Protein AF-A0A433QYM1-F1 (afdb_monomer_lite)

Radius of gyration: 25.7 Å; chains: 1; bounding box: 57×30×58 Å

Structure (mmCIF, N/CA/C/O backbone):
data_AF-A0A433QYM1-F1
#
_entry.id   AF-A0A433QYM1-F1
#
loop_
_atom_site.group_PDB
_atom_site.id
_atom_site.type_symbol
_atom_site.label_atom_id
_atom_site.label_alt_id
_atom_site.label_comp_id
_atom_site.label_asym_id
_atom_site.label_entity_id
_atom_site.label_seq_id
_atom_site.pdbx_PDB_ins_code
_atom_site.Cartn_x
_atom_site.Cartn_y
_atom_site.Cartn_z
_atom_site.occupancy
_atom_site.B_iso_or_equiv
_atom_site.auth_seq_id
_atom_site.auth_comp_id
_atom_site.auth_asym_id
_atom_site.auth_atom_id
_atom_site.pdbx_PDB_model_num
ATOM 1 N N . MET A 1 1 ? -36.689 -4.534 10.107 1.00 42.59 1 MET A N 1
ATOM 2 C CA . MET A 1 1 ? -36.105 -5.675 9.375 1.00 42.59 1 MET A CA 1
ATOM 3 C C . MET A 1 1 ? -35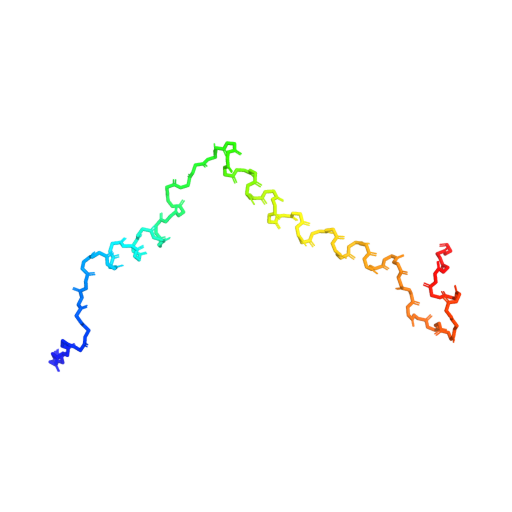.541 -6.623 10.415 1.00 42.59 1 MET A C 1
ATOM 5 O O . MET A 1 1 ? -34.497 -6.335 10.981 1.00 42.59 1 MET A O 1
ATOM 9 N N . ALA A 1 2 ? -36.317 -7.646 10.776 1.00 61.88 2 ALA A N 1
ATOM 10 C CA . ALA A 1 2 ? -35.920 -8.655 11.749 1.00 61.88 2 ALA A CA 1
ATOM 11 C C . ALA A 1 2 ? -35.189 -9.776 11.008 1.00 61.88 2 ALA A C 1
ATOM 13 O O . ALA A 1 2 ? -35.743 -10.388 10.100 1.00 61.88 2 ALA A O 1
ATOM 14 N N . GLY A 1 3 ? -33.938 -9.988 11.388 1.00 52.34 3 GLY A N 1
ATOM 15 C CA . GLY A 1 3 ? -33.075 -11.041 10.884 1.00 52.34 3 GLY A CA 1
ATOM 16 C C . GLY A 1 3 ? -31.934 -11.216 11.869 1.00 52.34 3 GLY A C 1
ATOM 17 O O . GLY A 1 3 ? -30.787 -10.941 11.538 1.00 52.34 3 GLY A O 1
ATOM 18 N N . ASP A 1 4 ? -32.265 -11.625 13.090 1.00 66.56 4 ASP A N 1
ATOM 19 C CA . ASP A 1 4 ? -31.288 -12.070 14.080 1.00 66.56 4 ASP A CA 1
ATOM 20 C C . ASP A 1 4 ? -30.632 -13.363 13.583 1.00 66.56 4 ASP A C 1
ATOM 22 O O . ASP A 1 4 ? -31.268 -14.411 13.504 1.00 66.56 4 ASP A O 1
ATOM 26 N N . HIS A 1 5 ? -29.372 -13.251 13.170 1.00 59.62 5 HIS A N 1
ATOM 27 C CA . HIS A 1 5 ? -28.531 -14.374 12.791 1.00 59.62 5 HIS A CA 1
ATOM 28 C C . HIS A 1 5 ? -27.165 -14.141 13.433 1.00 59.62 5 HIS A C 1
ATOM 30 O O . HIS A 1 5 ? -26.207 -13.742 12.771 1.00 59.62 5 HIS A O 1
ATOM 36 N N . ASN A 1 6 ? -27.061 -14.407 14.735 1.00 59.03 6 ASN A N 1
ATOM 37 C CA . ASN A 1 6 ? -25.786 -14.628 15.426 1.00 59.03 6 ASN A CA 1
ATOM 38 C C . ASN A 1 6 ? -25.082 -15.909 14.893 1.00 59.03 6 ASN A C 1
ATOM 40 O O . ASN A 1 6 ? -24.722 -16.802 15.653 1.00 59.03 6 ASN A O 1
ATOM 44 N N . LEU A 1 7 ? -24.928 -16.043 13.567 1.00 63.06 7 LEU A N 1
ATOM 45 C CA . LEU A 1 7 ? -24.269 -17.163 12.878 1.00 63.06 7 LEU A CA 1
ATOM 46 C C . LEU A 1 7 ? -22.743 -17.070 12.972 1.00 63.06 7 LEU A C 1
ATOM 48 O O . LEU A 1 7 ? -22.047 -18.079 12.887 1.00 63.06 7 LEU A O 1
ATOM 52 N N . LEU A 1 8 ? -22.220 -15.857 13.144 1.00 69.88 8 LEU A N 1
ATOM 53 C CA . LEU A 1 8 ? -20.799 -15.582 13.274 1.00 69.88 8 LEU A CA 1
ATOM 54 C C . LEU A 1 8 ? -20.541 -15.026 14.667 1.00 69.88 8 LEU A C 1
ATOM 56 O O . LEU A 1 8 ? -21.012 -13.947 15.020 1.00 69.88 8 LEU A O 1
ATOM 60 N N . LYS A 1 9 ? -19.777 -15.777 15.462 1.00 77.94 9 LYS A N 1
ATOM 61 C CA . LYS A 1 9 ? -19.237 -15.273 16.719 1.00 77.94 9 LYS A CA 1
ATOM 62 C C . LYS A 1 9 ? -18.238 -14.173 16.375 1.00 77.94 9 LYS A C 1
ATOM 64 O O . LYS A 1 9 ? -17.144 -14.458 15.896 1.00 77.94 9 LYS A O 1
ATOM 69 N N . VAL A 1 10 ? -18.646 -12.927 16.584 1.00 80.25 10 VAL A N 1
ATOM 70 C CA . VAL A 1 10 ? -17.797 -11.764 16.349 1.00 80.25 10 VAL A CA 1
ATOM 71 C C . VAL A 1 10 ? -16.691 -11.758 17.396 1.00 80.25 10 VAL A C 1
ATOM 73 O O . VAL A 1 10 ? -16.934 -11.538 18.583 1.00 80.25 10 VAL A O 1
ATOM 76 N N . ASP A 1 11 ? -15.472 -12.055 16.953 1.00 85.12 11 ASP A N 1
ATOM 77 C CA . ASP A 1 11 ? -14.283 -11.911 17.779 1.00 85.12 11 ASP A CA 1
ATOM 78 C C . ASP A 1 11 ? -13.755 -10.472 17.635 1.00 85.12 11 ASP A C 1
ATOM 80 O O . ASP A 1 11 ? -13.347 -10.074 16.535 1.00 85.12 11 ASP A O 1
ATOM 84 N N . PRO A 1 12 ? -13.717 -9.685 18.723 1.00 89.75 12 PRO A N 1
ATOM 85 C CA . PRO A 1 12 ? -13.249 -8.305 18.668 1.00 89.75 12 PRO A CA 1
ATOM 86 C C . PRO A 1 12 ? -11.783 -8.185 18.224 1.00 89.75 12 PRO A C 1
ATOM 88 O O . PRO A 1 12 ? -11.382 -7.138 17.718 1.00 89.75 12 PRO A O 1
ATOM 91 N N . ALA A 1 13 ? -10.958 -9.220 18.392 1.00 89.56 13 ALA A N 1
ATOM 92 C CA . ALA A 1 13 ? -9.588 -9.231 17.894 1.00 89.56 13 ALA A CA 1
ATOM 93 C C . ALA A 1 13 ? -9.538 -9.366 16.365 1.00 89.56 13 ALA A C 1
ATOM 95 O O . ALA A 1 13 ? -8.724 -8.698 15.723 1.00 89.56 13 ALA A O 1
ATOM 96 N N . ILE A 1 14 ? -10.424 -10.175 15.776 1.00 88.56 14 ILE A N 1
ATOM 97 C CA . ILE A 1 14 ? -10.492 -10.366 14.320 1.00 88.56 14 ILE A CA 1
ATOM 98 C C . ILE A 1 14 ? -10.951 -9.077 13.640 1.00 88.56 14 ILE A C 1
ATOM 100 O O . ILE A 1 14 ? -10.342 -8.657 12.656 1.00 88.56 14 ILE A O 1
ATOM 104 N N . GLU A 1 15 ? -11.961 -8.404 14.191 1.00 90.12 15 GLU A N 1
ATOM 105 C CA . GLU A 1 15 ? -12.432 -7.124 13.653 1.00 90.12 15 GLU A CA 1
ATOM 106 C C . GLU A 1 15 ? -11.361 -6.035 13.745 1.00 90.12 15 GLU A C 1
ATOM 108 O O . GLU A 1 15 ? -11.106 -5.327 12.773 1.00 90.12 15 GLU A O 1
ATOM 113 N N . ARG A 1 16 ? -10.655 -5.937 14.879 1.00 89.62 16 ARG A N 1
ATOM 114 C CA . ARG A 1 16 ? -9.537 -4.992 15.033 1.00 89.62 16 ARG A CA 1
ATOM 115 C C . ARG A 1 16 ? -8.418 -5.267 14.035 1.00 89.62 16 ARG A C 1
ATOM 117 O O . ARG A 1 16 ? -7.881 -4.327 13.457 1.00 89.62 16 ARG A O 1
ATOM 124 N N . TRP A 1 17 ? -8.075 -6.534 13.811 1.00 90.38 17 TRP A N 1
ATOM 125 C CA . TRP A 1 17 ? -7.063 -6.908 12.825 1.00 90.38 17 TRP A CA 1
ATOM 126 C C . TRP A 1 17 ? -7.497 -6.578 11.391 1.00 90.38 17 TRP A C 1
ATOM 128 O O . TRP A 1 17 ? -6.694 -6.065 10.607 1.00 90.38 17 TRP A O 1
ATOM 138 N N . ALA A 1 18 ? -8.766 -6.822 11.051 1.00 89.38 18 ALA A N 1
ATOM 139 C CA . ALA A 1 18 ? -9.329 -6.439 9.760 1.00 89.38 18 ALA A CA 1
ATOM 140 C C . ALA A 1 18 ? -9.255 -4.915 9.558 1.00 89.38 18 ALA A C 1
ATOM 142 O O . ALA A 1 18 ? -8.678 -4.455 8.571 1.00 89.38 18 ALA A O 1
ATOM 143 N N . LEU A 1 19 ? -9.700 -4.139 10.552 1.00 91.31 19 LEU A N 1
ATOM 144 C CA . LEU A 1 19 ? -9.653 -2.674 10.536 1.00 91.31 19 LEU A CA 1
ATOM 145 C C . LEU A 1 19 ? -8.224 -2.119 10.458 1.00 91.31 19 LEU A C 1
ATOM 147 O O . LEU A 1 19 ? -7.996 -1.102 9.799 1.00 91.31 19 LEU A O 1
ATOM 151 N N . MET A 1 20 ? -7.250 -2.767 11.106 1.00 91.12 20 MET A N 1
ATOM 152 C CA . MET A 1 20 ? -5.837 -2.389 10.998 1.00 91.12 20 MET A CA 1
ATOM 153 C C . MET A 1 20 ? -5.320 -2.558 9.567 1.00 91.12 20 MET A C 1
ATOM 155 O O . MET A 1 20 ? -4.663 -1.652 9.051 1.00 91.12 20 MET A O 1
ATOM 159 N N . ARG A 1 21 ? -5.634 -3.679 8.900 1.00 90.19 21 ARG A N 1
ATOM 160 C CA . ARG A 1 21 ? -5.238 -3.899 7.497 1.00 90.19 21 ARG A CA 1
ATOM 161 C C . ARG A 1 21 ? -5.878 -2.885 6.559 1.00 90.19 21 ARG A C 1
ATOM 163 O O . ARG A 1 21 ? -5.180 -2.298 5.739 1.00 90.19 21 ARG A O 1
ATOM 170 N N . GLU A 1 22 ? -7.175 -2.640 6.704 1.00 90.06 22 GLU A N 1
ATOM 171 C CA . GLU A 1 22 ? -7.904 -1.694 5.852 1.00 90.06 22 GLU A CA 1
ATOM 172 C C . GLU A 1 22 ? -7.383 -0.257 5.995 1.00 90.06 22 GLU A C 1
ATOM 174 O O . GLU A 1 22 ? -7.262 0.465 5.007 1.00 90.06 22 GLU A O 1
ATOM 179 N N . ASN A 1 23 ? -6.987 0.151 7.204 1.00 92.81 23 ASN A N 1
ATOM 180 C CA . ASN A 1 23 ? -6.450 1.489 7.465 1.00 92.81 23 ASN A CA 1
ATOM 181 C C . ASN A 1 23 ? -4.919 1.583 7.371 1.00 92.81 23 ASN A C 1
ATOM 183 O O . ASN A 1 23 ? -4.361 2.644 7.649 1.00 92.81 23 ASN A O 1
ATOM 187 N N . THR A 1 24 ? -4.220 0.521 6.954 1.00 88.06 24 THR A N 1
ATOM 188 C CA . THR A 1 24 ? -2.746 0.492 6.927 1.00 88.06 24 THR A CA 1
ATOM 189 C C . THR A 1 24 ? -2.158 1.637 6.094 1.00 88.06 24 THR A C 1
ATOM 191 O O . THR A 1 24 ? -1.164 2.239 6.494 1.00 88.06 24 THR A O 1
ATOM 194 N N . TYR A 1 25 ? -2.802 2.012 4.982 1.00 87.06 25 TYR A N 1
ATOM 195 C CA . TYR A 1 25 ? -2.331 3.100 4.117 1.00 87.06 25 TYR A CA 1
ATOM 196 C C . TYR A 1 25 ? -2.338 4.475 4.806 1.00 87.06 25 TYR A C 1
ATOM 198 O O . TYR A 1 25 ? -1.498 5.315 4.497 1.00 87.06 25 TYR A O 1
ATOM 206 N N . LYS A 1 26 ? -3.247 4.705 5.765 1.00 92.00 26 LYS A N 1
ATOM 207 C CA . LYS A 1 26 ? -3.342 5.974 6.510 1.00 92.00 26 LYS A CA 1
ATOM 208 C C . LYS A 1 26 ? -2.165 6.172 7.462 1.00 92.00 26 LYS A C 1
ATOM 210 O O . LYS A 1 26 ? -1.823 7.301 7.789 1.00 92.00 26 LYS A O 1
ATOM 215 N N . HIS A 1 27 ? -1.558 5.074 7.903 1.00 88.38 27 HIS A N 1
ATOM 216 C CA . HIS A 1 27 ? -0.428 5.068 8.831 1.00 88.38 27 HIS A CA 1
ATOM 217 C C . HIS A 1 27 ? 0.907 4.803 8.129 1.00 88.38 27 HIS A C 1
ATOM 219 O O . HIS A 1 27 ? 1.928 4.596 8.787 1.00 88.38 27 HIS A O 1
ATOM 225 N N . PHE A 1 28 ? 0.916 4.794 6.795 1.00 88.31 28 PHE A N 1
ATOM 226 C CA . PHE A 1 28 ? 2.133 4.595 6.032 1.00 88.31 28 PHE A CA 1
ATOM 227 C C . PHE A 1 28 ? 3.074 5.794 6.187 1.00 88.31 28 PHE A C 1
ATOM 229 O O . PHE A 1 28 ? 2.672 6.949 6.051 1.00 88.31 28 PHE A O 1
ATOM 236 N N . THR A 1 29 ? 4.352 5.508 6.429 1.00 89.25 29 THR A N 1
ATOM 237 C CA . THR A 1 29 ? 5.414 6.513 6.493 1.00 89.25 29 THR A CA 1
ATOM 238 C C . THR A 1 29 ? 6.582 6.120 5.598 1.00 89.25 29 THR A C 1
ATOM 240 O O . THR A 1 29 ? 6.941 4.941 5.471 1.00 89.25 29 THR A O 1
ATOM 243 N N . TRP A 1 30 ? 7.201 7.127 4.983 1.00 86.88 30 TRP A N 1
ATOM 244 C CA . TRP A 1 30 ? 8.417 6.962 4.195 1.00 86.88 30 TRP A CA 1
ATOM 245 C C . TRP A 1 30 ? 9.607 6.749 5.130 1.00 86.88 30 TRP A C 1
ATOM 247 O O . TRP A 1 30 ? 10.235 7.695 5.595 1.00 86.88 30 TRP A O 1
ATOM 257 N N . SER A 1 31 ? 9.896 5.483 5.426 1.00 89.44 31 SER A N 1
ATOM 258 C CA . SER A 1 31 ? 11.091 5.068 6.159 1.00 89.44 31 SER A CA 1
ATOM 259 C C . SER A 1 31 ? 12.017 4.257 5.248 1.00 89.44 31 SER A C 1
ATOM 261 O O . SER A 1 31 ? 11.525 3.553 4.361 1.00 89.44 31 SER A O 1
ATOM 263 N N . PRO A 1 32 ? 13.343 4.264 5.483 1.00 82.62 32 PRO A N 1
ATOM 264 C CA . PRO A 1 32 ? 14.288 3.482 4.682 1.00 82.62 32 PRO A CA 1
ATOM 265 C C . PRO A 1 32 ? 13.934 1.989 4.592 1.00 82.62 32 PRO A C 1
ATOM 267 O O . PRO A 1 32 ? 14.145 1.359 3.560 1.00 82.62 32 PRO A O 1
ATOM 270 N N . ARG A 1 33 ? 13.335 1.425 5.650 1.00 83.75 33 ARG A N 1
ATOM 271 C CA . ARG A 1 33 ? 12.889 0.023 5.683 1.00 83.75 33 ARG A CA 1
ATOM 272 C C . ARG A 1 33 ? 11.712 -0.239 4.738 1.00 83.75 33 ARG A C 1
ATOM 274 O O . ARG A 1 33 ? 11.694 -1.265 4.066 1.00 83.75 33 ARG A O 1
ATOM 281 N N . ASN A 1 34 ? 10.766 0.695 4.654 1.00 82.69 34 ASN A N 1
ATOM 282 C CA . ASN A 1 34 ? 9.588 0.567 3.791 1.00 82.69 34 ASN A CA 1
ATOM 283 C C . ASN A 1 34 ? 9.952 0.772 2.314 1.00 82.69 34 ASN A C 1
ATOM 285 O O . ASN A 1 34 ? 9.437 0.072 1.443 1.00 82.69 34 ASN A O 1
ATOM 289 N N . THR A 1 35 ? 10.890 1.680 2.032 1.00 80.06 35 THR A N 1
ATOM 290 C CA . THR A 1 35 ? 11.365 1.950 0.669 1.00 80.06 35 THR A CA 1
ATOM 291 C C . THR A 1 35 ? 12.069 0.737 0.057 1.00 80.06 35 THR A C 1
ATOM 293 O O . THR A 1 35 ? 11.818 0.421 -1.102 1.00 80.06 35 THR A O 1
ATOM 296 N N . LEU A 1 36 ? 12.874 -0.006 0.830 1.00 80.19 36 LEU A N 1
ATOM 297 C CA . LEU A 1 36 ? 13.519 -1.241 0.353 1.00 80.19 36 LEU A CA 1
ATOM 298 C C . LEU A 1 36 ? 12.505 -2.295 -0.123 1.00 80.19 36 LEU A C 1
ATOM 300 O O . LEU A 1 36 ? 12.732 -2.952 -1.140 1.00 80.19 36 LEU A O 1
ATOM 304 N N . GLY A 1 37 ? 11.374 -2.432 0.576 1.00 76.94 37 GLY A N 1
ATOM 305 C CA . GLY A 1 37 ? 10.296 -3.339 0.173 1.00 76.94 37 GLY A CA 1
ATOM 306 C C . GLY A 1 37 ? 9.633 -2.929 -1.146 1.00 76.94 37 GLY A C 1
ATOM 307 O O . GLY A 1 37 ? 9.373 -3.777 -1.999 1.00 76.94 37 GLY A O 1
ATOM 308 N N . LEU A 1 38 ? 9.420 -1.625 -1.350 1.00 78.19 38 LEU A N 1
ATOM 309 C CA . LEU A 1 38 ? 8.845 -1.086 -2.588 1.00 78.19 38 LEU A CA 1
ATOM 310 C C . LEU A 1 38 ? 9.781 -1.263 -3.790 1.00 78.19 38 LEU A C 1
ATOM 312 O O . LEU A 1 38 ? 9.325 -1.641 -4.868 1.00 78.19 38 LEU A O 1
ATOM 316 N N . THR A 1 39 ? 11.091 -1.076 -3.605 1.00 73.44 39 THR A N 1
ATOM 317 C CA . THR A 1 39 ? 12.087 -1.325 -4.660 1.00 73.44 39 THR A CA 1
ATOM 318 C C . THR A 1 39 ? 12.065 -2.783 -5.123 1.00 73.44 39 THR A C 1
ATOM 320 O O . THR A 1 39 ? 12.191 -3.059 -6.315 1.00 73.44 39 THR A O 1
ATOM 323 N N . TRP A 1 40 ? 11.845 -3.729 -4.206 1.00 71.12 40 TRP A N 1
ATOM 324 C CA . TRP A 1 40 ? 11.746 -5.151 -4.545 1.00 71.12 40 TRP A CA 1
ATOM 325 C C . TRP A 1 40 ? 10.502 -5.474 -5.388 1.00 71.12 40 TRP A C 1
ATOM 327 O O . TRP A 1 40 ? 10.564 -6.307 -6.295 1.00 71.12 40 TRP A O 1
ATOM 337 N N . LEU A 1 41 ? 9.386 -4.784 -5.128 1.00 71.94 41 LEU A N 1
ATOM 338 C CA . LEU A 1 41 ? 8.168 -4.887 -5.935 1.00 71.94 41 LEU A CA 1
ATOM 339 C C . LEU A 1 41 ? 8.382 -4.322 -7.350 1.00 71.94 41 LEU A C 1
ATOM 341 O O . LEU A 1 41 ? 8.017 -4.979 -8.323 1.00 71.94 41 LEU A O 1
ATOM 345 N N . ALA A 1 42 ? 9.031 -3.159 -7.464 1.00 67.62 42 ALA A N 1
ATOM 346 C CA . ALA A 1 42 ? 9.330 -2.514 -8.745 1.00 67.62 42 ALA A CA 1
ATOM 347 C C . ALA A 1 42 ? 10.327 -3.315 -9.608 1.00 67.62 42 ALA A C 1
ATOM 349 O O . ALA A 1 42 ? 10.178 -3.410 -10.824 1.00 67.62 42 ALA A O 1
ATOM 350 N N . PHE A 1 43 ? 11.322 -3.963 -8.992 1.00 64.62 43 PHE A N 1
ATOM 351 C CA . PHE A 1 43 ? 12.315 -4.760 -9.721 1.00 64.62 43 PHE A CA 1
ATOM 352 C C . PHE A 1 43 ? 11.701 -5.968 -10.450 1.00 64.62 43 PHE A C 1
ATOM 354 O O . PHE A 1 43 ? 12.174 -6.362 -11.519 1.00 64.62 43 PHE A O 1
ATOM 361 N N . LYS A 1 44 ? 10.628 -6.564 -9.908 1.00 60.28 44 LYS A N 1
ATOM 362 C CA . LYS A 1 44 ? 9.978 -7.724 -10.538 1.00 60.28 44 LYS A CA 1
ATOM 363 C C . LYS A 1 44 ? 9.282 -7.398 -11.856 1.00 60.28 44 LYS A C 1
ATOM 365 O O . LYS A 1 44 ? 9.165 -8.294 -12.692 1.00 60.28 44 LYS A O 1
ATOM 370 N N . THR A 1 45 ? 8.802 -6.172 -12.040 1.00 59.88 45 THR A N 1
ATOM 371 C CA . THR A 1 45 ? 7.950 -5.827 -13.184 1.00 59.88 45 THR A CA 1
ATOM 372 C C . THR A 1 45 ? 8.745 -5.410 -14.420 1.00 59.88 45 THR A C 1
ATOM 374 O O . THR A 1 45 ? 8.344 -5.765 -15.524 1.00 59.88 45 THR A O 1
ATOM 377 N N . ASP A 1 46 ? 9.895 -4.747 -14.261 1.00 55.03 46 ASP A N 1
ATOM 378 C CA . ASP A 1 46 ? 10.613 -4.139 -15.398 1.00 55.03 46 ASP A CA 1
ATOM 379 C C . ASP A 1 46 ? 11.706 -5.015 -16.029 1.00 55.03 46 ASP A C 1
ATOM 381 O O . ASP A 1 46 ? 11.964 -4.958 -17.235 1.00 55.03 46 ASP A O 1
ATOM 385 N N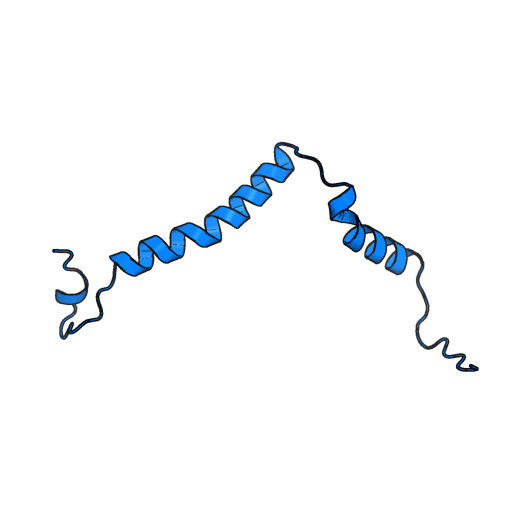 . VAL A 1 47 ? 12.361 -5.867 -15.239 1.00 55.81 47 VAL A N 1
ATOM 386 C CA . VAL A 1 47 ? 13.544 -6.597 -15.727 1.00 55.81 47 VAL A CA 1
ATOM 387 C C . VAL A 1 47 ? 13.157 -7.789 -16.613 1.00 55.81 47 VAL A C 1
ATOM 389 O O . VAL A 1 47 ? 13.888 -8.152 -17.533 1.00 55.81 47 VAL A O 1
ATOM 392 N N . ARG A 1 48 ? 11.984 -8.399 -16.398 1.00 52.34 48 ARG A N 1
ATOM 393 C CA . ARG A 1 48 ? 11.569 -9.599 -17.146 1.00 52.34 48 ARG A CA 1
ATOM 394 C C . ARG A 1 48 ? 11.134 -9.280 -18.580 1.00 52.34 48 ARG A C 1
ATOM 396 O O . ARG A 1 48 ? 11.515 -10.013 -19.493 1.00 52.34 48 ARG A O 1
ATOM 403 N N . SER A 1 49 ? 10.355 -8.215 -18.785 1.00 54.75 49 SER A N 1
ATOM 404 C CA . SER A 1 49 ? 9.819 -7.852 -20.104 1.00 54.75 49 SER A CA 1
ATOM 405 C C . SER A 1 49 ? 10.953 -7.460 -21.051 1.00 54.75 49 SER A C 1
ATOM 407 O O . SER A 1 49 ? 11.124 -8.109 -22.080 1.00 54.75 49 SER A O 1
ATOM 409 N N . SER A 1 50 ? 11.807 -6.519 -20.643 1.00 54.84 50 SER A N 1
ATOM 410 C CA . SER A 1 50 ? 12.918 -5.972 -21.436 1.00 54.84 50 SER A CA 1
ATOM 411 C C . SER A 1 50 ? 13.948 -7.017 -21.883 1.00 54.84 50 SER A C 1
ATOM 413 O O . SER A 1 50 ? 14.456 -6.951 -23.008 1.00 54.84 50 SER A O 1
ATOM 415 N N . ILE A 1 51 ? 14.233 -8.011 -21.032 1.00 56.78 51 ILE A N 1
ATOM 416 C CA . ILE A 1 51 ? 15.134 -9.121 -21.372 1.00 56.78 51 ILE A CA 1
ATOM 417 C C . ILE A 1 51 ? 14.453 -10.083 -22.356 1.00 56.78 51 ILE A C 1
ATOM 419 O O . ILE A 1 51 ? 15.096 -10.563 -23.281 1.00 56.78 51 ILE A O 1
ATOM 423 N N . SER A 1 52 ? 13.152 -10.349 -22.222 1.00 57.25 52 SER A N 1
ATOM 424 C CA . SER A 1 52 ? 12.471 -11.333 -23.076 1.00 57.25 52 SER A CA 1
ATOM 425 C C . SER A 1 52 ? 12.257 -10.881 -24.527 1.00 57.25 52 SER A C 1
ATOM 427 O O . SER A 1 52 ? 12.455 -11.691 -25.430 1.00 57.25 52 SER A O 1
ATOM 429 N N . VAL A 1 53 ? 11.938 -9.600 -24.775 1.00 56.06 53 VAL A N 1
ATOM 430 C CA . VAL A 1 53 ? 11.660 -9.103 -26.145 1.00 56.06 53 VAL A CA 1
ATOM 431 C C . VAL A 1 53 ? 12.910 -9.090 -27.029 1.00 56.06 53 VAL A C 1
ATOM 433 O O . VAL A 1 53 ? 12.820 -9.140 -28.249 1.00 56.06 53 VAL A O 1
ATOM 436 N N . ASN A 1 54 ? 14.090 -9.016 -26.413 1.00 56.06 54 ASN A N 1
ATOM 437 C CA . ASN A 1 54 ? 15.364 -8.862 -27.110 1.00 56.06 54 ASN A CA 1
ATOM 438 C C . ASN A 1 54 ? 16.153 -10.165 -27.285 1.00 56.06 54 ASN A C 1
ATOM 440 O O . ASN A 1 54 ? 17.196 -10.141 -27.939 1.00 56.06 54 ASN A O 1
ATOM 444 N N . VAL A 1 55 ? 15.712 -11.263 -26.665 1.00 59.50 55 VAL A N 1
ATOM 445 C CA . VAL A 1 55 ? 16.471 -12.525 -26.630 1.00 59.50 55 VAL A CA 1
ATOM 446 C C . VAL A 1 55 ? 15.928 -13.554 -27.622 1.00 59.50 55 VAL A C 1
ATOM 448 O O . VAL A 1 55 ? 16.690 -14.409 -28.062 1.00 59.50 55 VAL A O 1
ATOM 451 N N . TRP A 1 56 ? 14.655 -13.460 -28.016 1.00 56.88 56 TRP A N 1
ATOM 452 C CA . TRP A 1 56 ? 14.033 -14.435 -28.911 1.00 56.88 56 TRP A CA 1
ATOM 453 C C . TRP A 1 56 ? 13.229 -13.746 -30.011 1.00 56.88 56 TRP A C 1
ATOM 455 O O . TRP A 1 56 ? 12.223 -13.095 -29.733 1.00 56.88 56 TRP A O 1
ATOM 465 N N . ASN A 1 57 ? 13.656 -13.913 -31.265 1.00 62.31 57 ASN A N 1
ATOM 466 C CA . ASN A 1 57 ? 12.895 -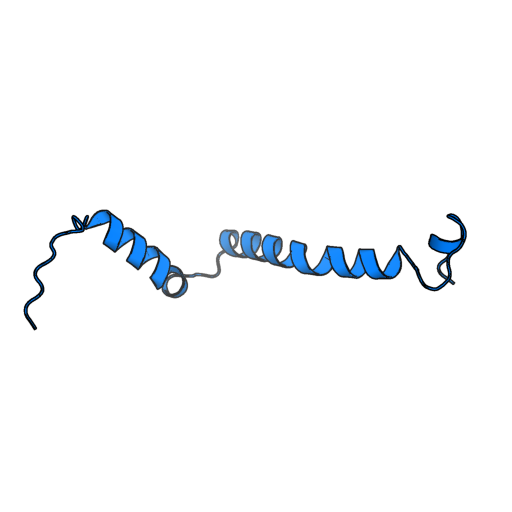13.475 -32.430 1.00 62.31 57 ASN A CA 1
ATOM 467 C C . ASN A 1 57 ? 12.234 -14.688 -33.094 1.00 62.31 57 ASN A C 1
ATOM 469 O O . ASN A 1 57 ? 12.899 -15.508 -33.721 1.00 62.31 57 ASN A O 1
ATOM 473 N N 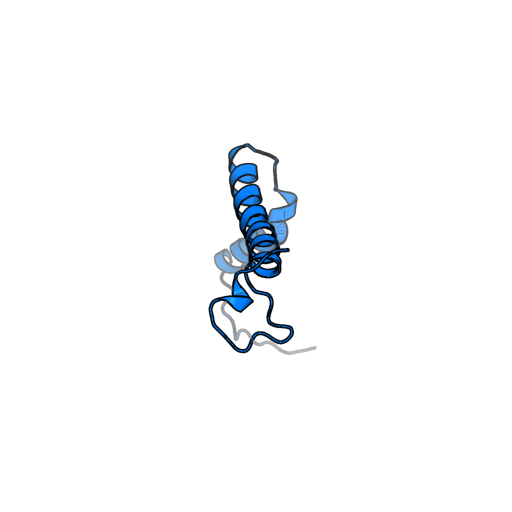. PHE A 1 58 ? 10.921 -14.818 -32.914 1.00 60.69 58 PHE A N 1
ATOM 474 C CA . PHE A 1 58 ? 10.138 -15.941 -33.437 1.00 60.69 58 PHE A CA 1
ATOM 475 C C . PHE A 1 58 ? 9.598 -15.696 -34.853 1.00 60.69 58 PHE A C 1
ATOM 477 O O . PHE A 1 58 ? 8.975 -16.586 -35.430 1.00 60.69 58 PHE A O 1
ATOM 484 N N . ALA A 1 59 ? 9.821 -14.511 -35.431 1.00 56.09 59 ALA A N 1
ATOM 485 C CA . ALA A 1 59 ? 9.377 -14.198 -36.783 1.00 56.09 59 ALA A CA 1
ATOM 486 C C . ALA A 1 59 ? 10.241 -14.951 -37.815 1.00 56.09 59 ALA A C 1
ATOM 488 O O . ALA A 1 59 ? 11.284 -14.469 -38.244 1.00 56.09 59 ALA A O 1
ATOM 489 N N . GLY A 1 60 ? 9.807 -16.157 -38.197 1.00 59.69 60 GLY A N 1
ATOM 490 C CA . GLY A 1 60 ? 10.378 -16.927 -39.309 1.00 59.69 60 GLY A CA 1
ATOM 491 C C . GLY A 1 60 ? 11.596 -17.801 -38.985 1.00 59.69 60 GLY A C 1
ATOM 492 O O . GLY A 1 60 ? 12.225 -18.309 -39.909 1.00 59.69 60 GLY A O 1
ATOM 493 N N . ALA A 1 61 ? 11.938 -18.009 -37.711 1.00 58.97 61 ALA A N 1
ATOM 494 C CA . ALA A 1 61 ? 13.083 -18.838 -37.335 1.00 58.97 61 ALA A CA 1
ATOM 495 C C . ALA A 1 61 ? 12.793 -20.337 -37.548 1.00 58.97 61 ALA A C 1
ATOM 497 O O . ALA A 1 61 ? 11.990 -20.932 -36.830 1.00 58.97 61 ALA A O 1
ATOM 498 N N . GLN A 1 62 ? 13.464 -20.954 -38.525 1.00 57.03 62 GLN A N 1
ATOM 499 C CA . GLN A 1 62 ? 13.380 -22.398 -38.787 1.00 57.03 62 GLN A CA 1
ATOM 500 C C . GLN A 1 62 ? 14.513 -23.196 -38.116 1.00 57.03 62 GLN A C 1
ATOM 502 O O . GLN A 1 62 ? 14.383 -24.407 -37.944 1.00 57.03 62 GLN A O 1
ATOM 507 N N . THR A 1 63 ? 15.599 -22.544 -37.672 1.00 59.59 63 THR A N 1
ATOM 508 C CA . THR A 1 63 ? 16.719 -23.198 -36.971 1.00 59.59 63 THR A CA 1
ATOM 509 C C . THR A 1 63 ? 17.100 -22.494 -35.661 1.00 59.59 63 THR A C 1
ATOM 511 O O . THR A 1 63 ? 16.798 -21.321 -35.441 1.00 59.59 63 THR A O 1
ATOM 514 N N . LYS A 1 64 ? 17.770 -23.217 -34.745 1.00 59.34 64 LYS A N 1
ATOM 515 C CA . LYS A 1 64 ? 18.157 -22.695 -33.414 1.00 59.34 64 LYS A CA 1
ATOM 516 C C . LYS A 1 64 ? 19.163 -21.539 -33.480 1.00 59.34 64 LYS A C 1
ATOM 518 O O . LYS A 1 64 ? 19.258 -20.773 -32.522 1.00 59.34 64 LYS A O 1
ATOM 523 N N . GLU A 1 65 ? 19.915 -21.433 -34.572 1.00 61.97 65 GLU A N 1
ATOM 524 C CA . GLU A 1 65 ? 20.907 -20.375 -34.783 1.00 61.97 65 GLU A CA 1
ATOM 525 C C . GLU A 1 65 ? 20.247 -19.050 -35.183 1.00 61.97 65 GLU A C 1
ATOM 527 O O . GLU A 1 65 ? 20.669 -17.987 -34.721 1.00 61.97 65 GLU A O 1
ATOM 532 N N . ASP A 1 66 ? 19.143 -19.114 -35.932 1.00 58.16 66 ASP A N 1
ATOM 533 C CA . ASP A 1 66 ? 18.369 -17.941 -36.353 1.00 58.16 66 ASP A CA 1
ATOM 534 C C . ASP A 1 66 ? 17.666 -17.248 -35.178 1.00 58.16 66 ASP A C 1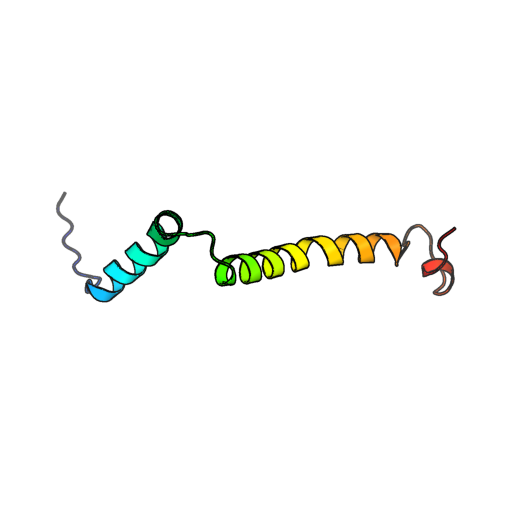
ATOM 536 O O . ASP A 1 66 ? 17.514 -16.028 -35.170 1.00 58.16 66 ASP A O 1
ATOM 540 N N . LEU A 1 67 ? 17.312 -18.005 -34.133 1.00 61.06 67 LEU A N 1
ATOM 541 C CA . LEU A 1 67 ? 16.660 -17.483 -32.926 1.00 61.06 67 LEU A CA 1
ATOM 542 C C . LEU A 1 67 ? 17.534 -16.504 -32.123 1.00 61.06 67 LEU A C 1
ATOM 544 O O . LEU A 1 67 ? 16.994 -15.698 -31.368 1.00 61.06 67 LEU A O 1
ATOM 548 N N . LYS A 1 68 ? 18.868 -16.579 -32.256 1.00 62.03 68 LYS A N 1
ATOM 549 C CA . LYS A 1 68 ? 19.826 -15.788 -31.460 1.00 62.03 68 LYS A CA 1
ATOM 550 C C . LYS A 1 68 ? 20.418 -14.586 -32.201 1.00 62.03 68 LYS A C 1
ATOM 552 O O . LYS A 1 68 ? 21.148 -13.803 -31.590 1.00 62.03 68 LYS A O 1
ATOM 557 N N . ARG A 1 69 ? 20.160 -14.423 -33.503 1.00 54.81 69 ARG A N 1
ATOM 558 C CA . ARG A 1 69 ? 20.812 -13.383 -34.312 1.00 54.81 69 ARG A CA 1
ATOM 559 C C . ARG A 1 69 ? 20.090 -12.037 -34.168 1.00 54.81 69 ARG A C 1
ATOM 561 O O . ARG A 1 69 ? 19.109 -11.766 -34.854 1.00 54.81 69 ARG A O 1
ATOM 568 N N . LYS A 1 70 ? 20.625 -11.167 -33.307 1.00 51.88 70 LYS A N 1
ATOM 569 C CA . LYS A 1 70 ? 20.352 -9.721 -33.321 1.00 51.88 70 LYS A CA 1
ATOM 570 C C . LYS A 1 70 ? 21.143 -9.093 -34.474 1.00 51.88 70 LYS A C 1
ATOM 572 O O . LYS A 1 70 ? 22.369 -9.187 -34.470 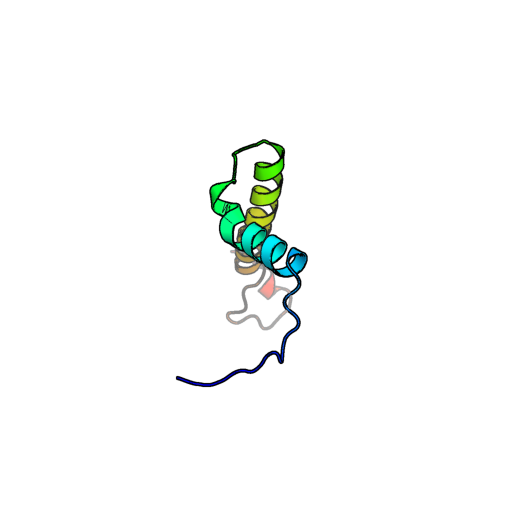1.00 51.88 70 LYS A O 1
ATOM 577 N N . ARG A 1 71 ? 20.450 -8.542 -35.473 1.00 48.97 71 ARG A N 1
ATOM 578 C CA . ARG A 1 71 ? 21.059 -7.704 -36.516 1.00 48.97 71 ARG A CA 1
ATOM 579 C C . ARG A 1 71 ? 21.109 -6.258 -36.030 1.00 48.97 71 ARG A C 1
ATOM 581 O O . ARG A 1 71 ? 20.153 -5.868 -35.323 1.00 48.97 71 ARG A O 1
#

Sequence (71 aa):
MAGDHNLLKVDPAIERWALMRENTYKHFTWSPRNTLGLTWLAFKTDVRSSISVNVWNFAGAQTKEDLKRKR

pLDDT: mean 70.87, std 14.58, range [42.59, 92.81]

Foldseek 3Di:
DDDDDPVDDDDPVVVVVVVCVVCVVVVDDDDPVVVVVVVVVVVVPPPVVVVVVQQADPVPDPDPVVRGDDD

Organism: NCBI:txid994334

Secondary structure (DSSP, 8-state):
-------S---HHHHHHHHHHHTGGGG----HHHHHHHHHHHHHHHHHHHHHHHH---SS--STTGGG---